Protein AF-A0A1V6H6U8-F1 (afdb_monomer_lite)

Foldseek 3Di:
DDEDEDDDDDVCVVVVVVVQVVCQPDVVLVVVLVVLLVVLVVLLVVLVVVLVVLVVVCPPPLPPPDPPPPDDPDDPVVVSVVVVVVSVVVNVVSVVSSVVSVVVCVVRVGSYDYDHPDPPVPVVVVVVVVVVVVVVVVVVVVVVVCVVCVVVVVVVVVVD

Structure (mmCIF, N/CA/C/O backbone):
data_AF-A0A1V6H6U8-F1
#
_entry.id   AF-A0A1V6H6U8-F1
#
loop_
_atom_site.group_PDB
_atom_site.id
_atom_site.type_symbol
_atom_site.label_atom_id
_atom_site.label_alt_id
_atom_site.label_comp_id
_atom_site.label_asym_id
_atom_site.label_entity_id
_atom_site.label_seq_id
_atom_site.pdbx_PDB_ins_code
_atom_site.Cartn_x
_atom_site.Cartn_y
_atom_site.Cartn_z
_atom_site.occupancy
_atom_site.B_iso_or_equiv
_atom_site.auth_seq_id
_atom_site.auth_comp_id
_atom_site.auth_asym_id
_atom_site.auth_atom_id
_atom_site.pdbx_PDB_model_num
ATOM 1 N N . MET A 1 1 ? 6.956 -14.584 -2.156 1.00 55.19 1 MET A N 1
ATOM 2 C CA . MET A 1 1 ? 7.055 -13.996 -3.510 1.00 55.19 1 MET A CA 1
ATOM 3 C C . MET A 1 1 ? 8.506 -13.899 -3.931 1.00 55.19 1 MET A C 1
ATOM 5 O O . MET A 1 1 ? 9.354 -13.699 -3.069 1.00 55.19 1 MET A O 1
ATOM 9 N N . VAL A 1 2 ? 8.788 -14.064 -5.224 1.00 52.09 2 VAL A N 1
ATOM 10 C CA . VAL A 1 2 ? 10.154 -14.036 -5.770 1.00 52.09 2 VAL A CA 1
ATOM 11 C C . VAL A 1 2 ? 10.360 -12.724 -6.522 1.00 52.09 2 VAL A C 1
ATOM 13 O O . VAL A 1 2 ? 9.691 -12.472 -7.520 1.00 52.09 2 VAL A O 1
ATOM 16 N N . GLY A 1 3 ? 11.276 -11.889 -6.028 1.00 51.06 3 GLY A N 1
ATOM 17 C CA . GLY A 1 3 ? 11.702 -10.663 -6.697 1.00 51.06 3 GLY A CA 1
ATOM 18 C C .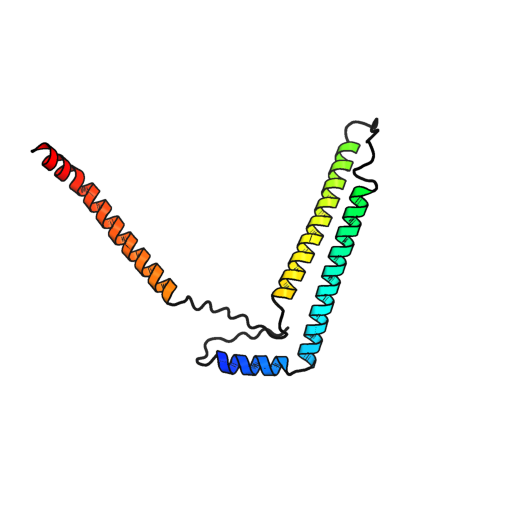 GLY A 1 3 ? 12.997 -10.907 -7.459 1.00 51.06 3 GLY A C 1
ATOM 19 O O . GLY A 1 3 ? 14.023 -11.209 -6.854 1.00 51.06 3 GLY A O 1
ATOM 20 N N . ILE A 1 4 ? 12.962 -10.773 -8.781 1.00 54.69 4 ILE A N 1
ATOM 21 C CA . ILE A 1 4 ? 14.167 -10.839 -9.614 1.00 54.69 4 ILE A CA 1
ATOM 22 C C . ILE A 1 4 ? 14.681 -9.409 -9.793 1.00 54.69 4 ILE A C 1
ATOM 24 O O . ILE A 1 4 ? 13.898 -8.497 -10.044 1.00 54.69 4 ILE A O 1
ATOM 28 N N . LYS A 1 5 ? 15.992 -9.205 -9.643 1.00 53.78 5 LYS A N 1
ATOM 29 C CA . LYS A 1 5 ? 16.673 -7.951 -9.988 1.00 53.78 5 LYS A CA 1
ATOM 30 C C . LYS A 1 5 ? 17.605 -8.227 -11.161 1.00 53.78 5 LYS A C 1
ATOM 32 O O . LYS A 1 5 ? 18.492 -9.065 -11.053 1.00 53.78 5 LYS A O 1
ATOM 37 N N . ALA A 1 6 ? 17.415 -7.526 -12.271 1.00 52.97 6 ALA A N 1
ATOM 38 C CA . ALA A 1 6 ? 18.255 -7.644 -13.459 1.00 52.97 6 ALA A CA 1
ATOM 39 C C . ALA A 1 6 ? 18.803 -6.270 -13.851 1.00 52.97 6 ALA A C 1
ATOM 41 O O . ALA A 1 6 ? 18.083 -5.271 -13.826 1.00 52.97 6 ALA A O 1
ATOM 42 N N . LYS A 1 7 ? 20.091 -6.229 -14.201 1.00 48.72 7 LYS A N 1
ATOM 43 C CA . LYS A 1 7 ? 20.816 -5.014 -14.575 1.00 48.72 7 LYS A CA 1
ATOM 44 C C . LYS A 1 7 ? 21.190 -5.109 -16.057 1.00 48.72 7 LYS A C 1
ATOM 46 O O . LYS A 1 7 ? 21.924 -6.010 -16.436 1.00 48.72 7 LYS A O 1
ATOM 51 N N . ASN A 1 8 ? 20.691 -4.163 -16.852 1.00 49.94 8 ASN A N 1
ATOM 52 C CA . ASN A 1 8 ? 21.169 -3.818 -18.197 1.00 49.94 8 ASN A CA 1
ATOM 53 C C . ASN A 1 8 ? 21.237 -4.977 -19.225 1.00 49.94 8 ASN A C 1
ATOM 55 O O . ASN A 1 8 ? 22.317 -5.443 -19.573 1.00 49.94 8 ASN A O 1
ATOM 59 N N . LEU A 1 9 ? 20.084 -5.407 -19.757 1.00 50.66 9 LEU A N 1
ATOM 60 C CA . LEU A 1 9 ? 20.011 -6.310 -20.916 1.00 50.66 9 LEU A CA 1
ATOM 61 C C . LEU A 1 9 ? 19.169 -5.687 -22.040 1.00 50.66 9 LEU A C 1
ATOM 63 O O . LEU A 1 9 ? 17.991 -5.381 -21.851 1.00 50.66 9 LEU A O 1
ATOM 67 N N . ALA A 1 10 ? 19.751 -5.537 -23.231 1.00 48.97 10 ALA A N 1
ATOM 68 C CA . ALA A 1 10 ? 18.976 -5.331 -24.453 1.00 48.97 10 ALA A CA 1
ATOM 69 C C . ALA A 1 10 ? 18.151 -6.607 -24.725 1.00 48.97 10 ALA A C 1
ATOM 71 O O . ALA A 1 10 ? 18.697 -7.705 -24.681 1.00 48.97 10 ALA A O 1
ATOM 72 N N . GLY A 1 11 ? 16.834 -6.480 -24.929 1.00 56.56 11 GLY A N 1
ATOM 73 C CA . GLY A 1 11 ? 15.912 -7.631 -24.994 1.00 56.56 11 GLY A CA 1
ATOM 74 C C . GLY A 1 11 ? 15.321 -8.070 -23.643 1.00 56.56 11 GLY A C 1
ATOM 75 O O . GLY A 1 11 ? 14.701 -9.128 -23.555 1.00 56.56 11 GLY A O 1
ATOM 76 N N . TYR A 1 12 ? 15.474 -7.245 -22.598 1.00 61.78 12 TYR A N 1
ATOM 77 C CA . TYR A 1 12 ? 14.970 -7.481 -21.239 1.00 61.78 12 TYR A CA 1
ATOM 78 C C . TYR A 1 12 ? 13.511 -7.972 -21.180 1.00 61.78 12 TYR A C 1
ATOM 80 O O . TYR A 1 12 ? 13.233 -8.913 -20.446 1.00 61.78 12 TYR A O 1
ATOM 88 N N . ASN A 1 13 ? 12.601 -7.403 -21.980 1.00 62.50 13 ASN A N 1
ATOM 89 C CA . ASN A 1 13 ? 11.171 -7.736 -21.930 1.00 62.50 13 ASN A CA 1
ATOM 90 C C . ASN A 1 13 ? 10.850 -9.187 -22.342 1.00 62.50 13 ASN A C 1
ATOM 92 O O . ASN A 1 13 ? 9.942 -9.789 -21.774 1.00 62.50 13 ASN A O 1
ATOM 96 N N . ASP A 1 14 ? 11.598 -9.774 -23.279 1.00 67.94 14 ASP A N 1
ATOM 97 C CA . ASP A 1 14 ? 11.329 -11.138 -23.760 1.00 67.94 14 ASP A CA 1
ATOM 98 C C . ASP A 1 14 ? 11.829 -12.202 -22.785 1.00 67.94 14 ASP A C 1
ATOM 100 O O . ASP A 1 14 ? 11.132 -13.176 -22.492 1.00 67.94 14 ASP A O 1
ATOM 104 N N . VAL A 1 15 ? 13.026 -12.001 -22.233 1.00 66.00 15 VAL A N 1
ATOM 105 C CA . VAL A 1 15 ? 13.562 -12.866 -21.173 1.00 66.00 15 VAL A CA 1
ATOM 106 C C . VAL A 1 15 ? 12.722 -12.714 -19.898 1.00 66.00 15 VAL A C 1
ATOM 108 O O . VAL A 1 15 ? 12.421 -13.707 -19.237 1.00 66.00 15 VAL A O 1
ATOM 111 N N . TYR A 1 16 ? 12.259 -11.495 -19.602 1.00 66.62 16 TYR A N 1
ATOM 112 C CA . TYR A 1 16 ? 11.330 -11.186 -18.512 1.00 66.62 16 TYR A CA 1
ATOM 113 C C . TYR A 1 16 ? 10.021 -11.971 -18.626 1.00 66.62 16 TYR A C 1
ATOM 115 O O . TYR A 1 16 ? 9.654 -12.672 -17.682 1.00 66.62 16 TYR A O 1
ATOM 123 N N . ASN A 1 17 ? 9.352 -11.906 -19.779 1.00 69.44 17 ASN A N 1
ATOM 124 C CA . ASN A 1 17 ? 8.078 -12.592 -19.979 1.00 69.44 17 ASN A CA 1
ATOM 125 C C . ASN A 1 17 ? 8.238 -14.106 -19.819 1.00 69.44 17 ASN A C 1
ATOM 127 O O . ASN A 1 17 ? 7.409 -14.742 -19.176 1.00 69.44 17 ASN A O 1
ATOM 131 N N . LYS A 1 18 ? 9.337 -14.678 -20.325 1.00 74.88 18 LYS A N 1
ATOM 132 C CA . LYS A 1 18 ? 9.607 -16.117 -20.216 1.00 74.88 18 LYS A CA 1
ATOM 133 C C . LYS A 1 18 ? 9.887 -16.564 -18.782 1.00 74.88 18 LYS A C 1
ATOM 135 O O . LYS A 1 18 ? 9.361 -17.590 -18.362 1.00 74.88 18 LYS A O 1
ATOM 140 N N . ILE A 1 19 ? 10.673 -15.807 -18.015 1.00 75.12 19 ILE A N 1
ATOM 141 C CA . ILE A 1 19 ? 10.958 -16.157 -16.614 1.00 75.12 19 ILE A CA 1
ATOM 142 C C . ILE A 1 19 ? 9.715 -15.958 -15.741 1.00 75.12 19 ILE A C 1
ATOM 144 O O . ILE A 1 19 ? 9.423 -16.800 -14.894 1.00 75.12 19 ILE A O 1
ATOM 148 N N . ALA A 1 20 ? 8.951 -14.886 -15.962 1.00 72.25 20 ALA A N 1
ATOM 149 C CA . ALA A 1 20 ? 7.692 -14.667 -15.260 1.00 72.25 20 ALA A CA 1
ATOM 150 C C . ALA A 1 20 ? 6.687 -15.788 -15.564 1.00 72.25 20 ALA A C 1
ATOM 152 O O . ALA A 1 20 ? 6.124 -16.360 -14.636 1.00 72.25 20 ALA A O 1
ATOM 153 N N . GLN A 1 21 ? 6.525 -16.167 -16.837 1.00 77.12 21 GLN A N 1
ATOM 154 C CA . GLN A 1 21 ? 5.686 -17.301 -17.239 1.00 77.12 21 GLN A CA 1
ATOM 155 C C . GLN A 1 21 ? 6.167 -18.616 -16.627 1.00 77.12 21 GLN A C 1
ATOM 157 O O . GLN A 1 21 ? 5.344 -19.390 -16.155 1.00 77.12 21 GLN A O 1
ATOM 162 N N . TYR A 1 22 ? 7.480 -18.854 -16.574 1.00 80.06 22 TYR A N 1
ATOM 163 C CA . TYR A 1 22 ? 8.034 -20.041 -15.927 1.00 80.06 22 TYR A CA 1
ATOM 164 C C . TYR A 1 22 ? 7.707 -20.084 -14.429 1.00 80.06 22 TYR A C 1
ATOM 166 O O . TYR A 1 22 ? 7.263 -21.114 -13.931 1.00 80.06 22 TYR A O 1
ATOM 174 N N . LEU A 1 23 ? 7.876 -18.972 -13.707 1.00 76.50 23 LEU A N 1
ATOM 175 C CA . LEU A 1 23 ? 7.561 -18.903 -12.276 1.00 76.50 23 LEU A CA 1
ATOM 176 C C . LEU A 1 23 ? 6.057 -19.024 -12.003 1.00 76.50 23 LEU A C 1
ATOM 178 O O . LEU A 1 23 ? 5.672 -19.667 -11.033 1.00 76.50 23 LEU A O 1
ATOM 182 N N . VAL A 1 24 ? 5.215 -18.449 -12.865 1.00 77.12 24 VAL A N 1
ATOM 183 C CA . VAL A 1 24 ? 3.751 -18.599 -12.807 1.00 77.12 24 VAL A CA 1
ATOM 184 C C . VAL A 1 24 ? 3.325 -20.028 -13.153 1.00 77.12 24 VAL A C 1
ATOM 186 O O . VAL A 1 24 ? 2.336 -20.517 -12.622 1.00 77.12 24 VAL A O 1
ATOM 189 N N . ALA A 1 25 ? 4.051 -20.729 -14.025 1.00 80.62 25 ALA A N 1
ATOM 190 C CA . ALA A 1 25 ? 3.742 -22.111 -14.382 1.00 80.62 25 ALA A CA 1
ATOM 191 C C . ALA A 1 25 ? 4.068 -23.109 -13.256 1.00 80.62 25 ALA A C 1
ATOM 193 O O . ALA A 1 25 ? 3.572 -24.234 -13.280 1.00 80.62 25 ALA A O 1
ATOM 194 N N . GLN A 1 26 ? 4.880 -22.720 -12.265 1.00 84.62 26 GLN A N 1
ATOM 195 C CA . GLN A 1 26 ? 5.225 -23.592 -11.145 1.00 84.62 26 GLN A CA 1
ATOM 196 C C . GLN A 1 26 ? 4.085 -23.649 -10.110 1.00 84.62 26 GLN A C 1
ATOM 198 O O . GLN A 1 26 ? 3.752 -22.629 -9.497 1.00 84.62 26 GLN A O 1
ATOM 203 N N . PRO A 1 27 ? 3.516 -24.839 -9.833 1.00 84.06 27 PRO A N 1
ATOM 204 C CA . PRO A 1 27 ? 2.354 -24.974 -8.952 1.00 84.06 27 PRO A CA 1
ATOM 205 C C . PRO A 1 27 ? 2.664 -24.593 -7.500 1.00 84.06 27 PRO A C 1
ATOM 207 O O . PRO A 1 27 ? 1.807 -24.058 -6.803 1.00 84.06 27 PRO A O 1
ATOM 210 N N . THR A 1 28 ? 3.902 -24.800 -7.046 1.00 83.88 28 THR A N 1
ATOM 211 C CA . THR A 1 28 ? 4.352 -24.437 -5.695 1.00 83.88 28 THR A CA 1
ATOM 212 C C . THR A 1 28 ? 4.334 -22.929 -5.462 1.00 83.88 28 THR A C 1
ATOM 214 O O . THR A 1 28 ? 3.913 -22.471 -4.403 1.00 83.88 28 THR A O 1
ATOM 217 N N . ILE A 1 29 ? 4.749 -22.142 -6.456 1.00 81.31 29 ILE A N 1
ATOM 218 C CA . ILE A 1 29 ? 4.789 -20.679 -6.360 1.00 81.31 29 ILE A CA 1
ATOM 219 C C . ILE A 1 29 ? 3.366 -20.116 -6.350 1.00 81.31 29 ILE A C 1
ATOM 221 O O . ILE A 1 29 ? 3.070 -19.228 -5.549 1.00 81.31 29 ILE A O 1
ATOM 225 N N . ASN A 1 30 ? 2.475 -20.671 -7.173 1.00 82.25 30 ASN A N 1
ATOM 226 C CA . ASN A 1 30 ? 1.062 -20.297 -7.164 1.00 82.25 30 ASN A CA 1
ATOM 227 C C . ASN A 1 30 ? 0.380 -20.661 -5.845 1.00 82.25 30 ASN A C 1
ATOM 229 O O . ASN A 1 30 ? -0.340 -19.829 -5.306 1.00 82.25 30 ASN A O 1
ATOM 233 N N . ALA A 1 31 ? 0.652 -21.843 -5.286 1.00 83.94 31 ALA A N 1
ATOM 234 C CA . ALA A 1 31 ? 0.098 -22.251 -3.996 1.00 83.94 31 ALA A CA 1
ATOM 235 C C . ALA A 1 31 ? 0.559 -21.326 -2.856 1.00 83.94 31 ALA A C 1
ATOM 237 O O . ALA A 1 31 ? -0.257 -20.863 -2.064 1.00 83.94 31 ALA A O 1
ATOM 238 N N . ILE A 1 32 ? 1.853 -20.984 -2.808 1.00 84.88 32 ILE A N 1
ATOM 239 C CA . ILE A 1 32 ? 2.392 -20.027 -1.825 1.00 84.88 32 ILE A CA 1
ATOM 240 C C . ILE A 1 32 ? 1.751 -18.646 -2.002 1.00 84.88 32 ILE A C 1
ATOM 242 O O . ILE A 1 32 ? 1.469 -17.957 -1.022 1.00 84.88 32 ILE A O 1
ATOM 246 N N . HIS A 1 33 ? 1.536 -18.221 -3.246 1.00 85.69 33 HIS A N 1
ATOM 247 C CA . HIS A 1 33 ? 0.907 -16.941 -3.531 1.00 85.69 33 HIS A CA 1
ATOM 248 C C . HIS A 1 33 ? -0.569 -16.913 -3.122 1.00 85.69 33 HIS A C 1
ATOM 250 O O . HIS A 1 33 ? -0.979 -15.960 -2.467 1.00 85.69 33 HIS A O 1
ATOM 256 N N . GLN A 1 34 ? -1.336 -17.952 -3.448 1.00 86.00 34 GLN A N 1
ATOM 257 C CA . GLN A 1 34 ? -2.735 -18.082 -3.042 1.00 86.00 34 GLN A CA 1
ATOM 258 C C . GLN A 1 34 ? -2.870 -18.100 -1.520 1.00 86.00 34 GLN A C 1
ATOM 260 O O . GLN A 1 34 ? -3.649 -17.322 -0.983 1.00 86.00 34 GLN A O 1
ATOM 265 N N . ALA A 1 35 ? -2.036 -18.878 -0.822 1.00 87.69 35 ALA A N 1
ATOM 266 C CA . ALA A 1 35 ? -2.018 -18.896 0.639 1.00 87.69 35 ALA A CA 1
ATOM 267 C C . ALA A 1 35 ? -1.701 -17.512 1.235 1.00 87.69 35 ALA A C 1
ATOM 269 O O . ALA A 1 35 ? -2.272 -17.120 2.248 1.00 87.69 35 ALA A O 1
ATOM 270 N N . PHE A 1 36 ? -0.807 -16.745 0.603 1.00 87.44 36 PHE A N 1
ATOM 271 C CA . PHE A 1 36 ? -0.523 -15.371 1.016 1.00 87.44 36 PHE A CA 1
ATOM 272 C C . PHE A 1 36 ? -1.718 -14.432 0.797 1.00 87.44 36 PHE A C 1
ATOM 274 O O . PHE A 1 36 ? -2.005 -13.614 1.673 1.00 87.44 36 PHE A O 1
ATOM 281 N N . VAL A 1 37 ? -2.401 -14.531 -0.349 1.00 88.94 37 VAL A N 1
ATOM 282 C CA . VAL A 1 37 ? -3.600 -13.729 -0.646 1.00 88.94 37 VAL A CA 1
ATOM 283 C C . VAL A 1 37 ? -4.694 -14.042 0.368 1.00 88.94 37 VAL A C 1
ATOM 285 O O . VAL A 1 37 ? -5.147 -13.132 1.052 1.00 88.94 37 VAL A O 1
ATOM 288 N N . GLU A 1 38 ? -5.007 -15.321 0.563 1.00 90.19 38 GLU A N 1
ATOM 289 C CA . GLU A 1 38 ? -6.011 -15.784 1.523 1.00 90.19 38 GLU A CA 1
ATOM 290 C C . GLU A 1 38 ? -5.670 -15.342 2.956 1.00 90.19 38 GLU A C 1
ATOM 292 O O . GLU A 1 38 ? -6.505 -14.792 3.670 1.00 90.19 38 GLU A O 1
ATOM 297 N N . GLN A 1 39 ? -4.410 -15.488 3.383 1.00 90.00 39 GLN A N 1
ATOM 298 C CA . GLN A 1 39 ? -3.981 -15.018 4.701 1.00 90.00 39 GLN A CA 1
ATOM 299 C C . GLN A 1 39 ? -4.118 -13.494 4.848 1.00 90.00 39 GLN A C 1
ATOM 301 O O . GLN A 1 39 ? -4.417 -13.003 5.939 1.00 90.00 39 GLN A O 1
ATOM 306 N N . THR A 1 40 ? -3.871 -12.739 3.780 1.00 88.88 40 THR A N 1
ATOM 307 C CA . THR A 1 40 ? -3.980 -11.276 3.788 1.00 88.88 40 THR A CA 1
ATOM 308 C C . THR A 1 40 ? -5.443 -10.840 3.835 1.00 88.88 40 THR A C 1
ATOM 310 O O . THR A 1 40 ? -5.772 -9.959 4.627 1.00 88.88 40 THR A O 1
ATOM 313 N N . GLU A 1 41 ? -6.322 -11.486 3.069 1.00 91.31 41 GLU A N 1
ATOM 314 C CA . GLU A 1 41 ? -7.773 -11.252 3.090 1.00 91.31 41 GLU A CA 1
ATOM 315 C C . GLU A 1 41 ? -8.371 -11.564 4.464 1.00 91.31 41 GLU A C 1
ATOM 317 O O . GLU A 1 41 ? -9.030 -10.705 5.049 1.00 91.31 41 GLU A O 1
ATOM 322 N N . ASN A 1 42 ? -8.024 -12.712 5.051 1.00 92.50 42 ASN A N 1
ATOM 323 C CA . ASN A 1 42 ? -8.453 -13.081 6.404 1.00 92.50 42 ASN A CA 1
ATOM 324 C C . ASN A 1 42 ? -8.010 -12.051 7.459 1.00 92.50 42 ASN A C 1
ATOM 326 O O . ASN A 1 42 ? -8.730 -11.767 8.417 1.00 92.50 42 ASN A O 1
ATOM 330 N N . ARG A 1 43 ? -6.820 -11.456 7.300 1.00 89.94 43 ARG A N 1
ATOM 331 C CA . ARG A 1 43 ? -6.338 -10.390 8.197 1.00 89.94 43 ARG A CA 1
ATOM 332 C C . ARG A 1 43 ? -7.087 -9.073 7.996 1.00 89.94 43 ARG A C 1
ATOM 334 O O . ARG A 1 43 ? -7.313 -8.368 8.974 1.00 89.94 43 ARG A O 1
ATOM 341 N N . ILE A 1 44 ? -7.463 -8.738 6.762 1.00 91.44 44 ILE A N 1
ATOM 342 C CA . ILE A 1 44 ? -8.300 -7.565 6.473 1.00 91.44 44 ILE A CA 1
ATOM 343 C C . ILE A 1 44 ? -9.678 -7.750 7.110 1.00 91.44 44 ILE A C 1
ATOM 345 O O . ILE A 1 44 ? -10.148 -6.846 7.799 1.00 91.44 44 ILE A O 1
ATOM 349 N N . GLU A 1 45 ? -10.282 -8.927 6.951 1.00 93.25 45 GLU A N 1
ATOM 350 C CA . GLU A 1 45 ? -11.569 -9.252 7.567 1.00 93.25 45 GLU A CA 1
ATOM 351 C C . GLU A 1 45 ? -11.495 -9.190 9.099 1.00 93.25 45 GLU A C 1
ATOM 353 O O . GLU A 1 45 ? -12.375 -8.616 9.742 1.00 93.25 45 GLU A O 1
ATOM 358 N N . PHE A 1 46 ? -10.414 -9.704 9.694 1.00 93.19 46 PHE A N 1
ATOM 359 C CA . PHE A 1 46 ? -10.163 -9.563 11.127 1.00 93.19 46 PHE A CA 1
ATOM 360 C C . PHE A 1 46 ? -10.136 -8.089 11.559 1.00 93.19 46 PHE A C 1
ATOM 362 O O . PHE A 1 46 ? -10.814 -7.727 12.519 1.00 93.19 46 PHE A O 1
ATOM 369 N N . CYS A 1 47 ? -9.405 -7.228 10.841 1.00 90.12 47 CYS A N 1
ATOM 370 C CA . CYS A 1 47 ? -9.386 -5.793 11.128 1.00 90.12 47 CYS A CA 1
ATOM 371 C C . CYS A 1 47 ? -10.782 -5.166 11.006 1.00 90.12 47 CYS A C 1
ATOM 373 O O . CYS A 1 47 ? -11.165 -4.385 11.871 1.00 90.12 47 CYS A O 1
ATOM 375 N N . ASP A 1 48 ? -11.554 -5.517 9.977 1.00 92.25 48 ASP A N 1
ATOM 376 C CA . ASP A 1 48 ? -12.906 -4.985 9.775 1.00 92.25 48 ASP A CA 1
ATOM 377 C C . ASP A 1 48 ? -13.870 -5.416 10.890 1.00 92.25 48 ASP A C 1
ATOM 379 O O . ASP A 1 48 ? -14.669 -4.608 11.374 1.00 92.25 48 ASP A O 1
ATOM 383 N N . ASN A 1 49 ? -13.781 -6.669 11.337 1.00 92.81 49 ASN A N 1
ATOM 384 C CA . ASN A 1 49 ? -14.575 -7.175 12.454 1.00 92.81 49 ASN A CA 1
ATOM 385 C C . ASN A 1 49 ? -14.175 -6.517 13.779 1.00 92.81 49 ASN A C 1
ATOM 387 O O . ASN A 1 49 ? -15.046 -6.145 14.566 1.00 92.81 49 ASN A O 1
ATOM 391 N N . GLU A 1 50 ? -12.880 -6.309 14.006 1.00 89.19 50 GLU A N 1
ATOM 392 C CA . GLU A 1 50 ? -12.382 -5.681 15.228 1.00 89.19 50 GLU A CA 1
ATOM 393 C C . GLU A 1 50 ? -12.721 -4.186 15.292 1.00 89.19 50 GLU A C 1
ATOM 395 O O . GLU A 1 50 ? -13.150 -3.696 16.336 1.00 89.19 50 GLU A O 1
ATOM 400 N N . ILE A 1 51 ? -12.641 -3.469 14.166 1.00 90.31 51 ILE A N 1
ATOM 401 C CA . ILE A 1 51 ? -13.095 -2.073 14.069 1.00 90.31 51 ILE A CA 1
ATOM 402 C C . ILE A 1 51 ? -14.588 -1.981 14.398 1.00 90.31 51 ILE A C 1
ATOM 404 O O . ILE A 1 51 ? -14.976 -1.154 15.222 1.00 90.31 51 ILE A O 1
ATOM 408 N N . LYS A 1 52 ? -15.428 -2.854 13.823 1.00 89.38 52 LYS A N 1
ATOM 409 C CA . LYS A 1 52 ? -16.868 -2.900 14.141 1.00 89.38 52 LYS A CA 1
ATOM 410 C C . LYS A 1 52 ? -17.119 -3.215 15.615 1.00 89.38 52 LYS A C 1
ATOM 412 O O . LYS A 1 52 ? -18.005 -2.620 16.227 1.00 89.38 52 LYS A O 1
ATOM 417 N N . ARG A 1 53 ? -16.342 -4.134 16.200 1.00 87.94 53 ARG A N 1
ATOM 418 C CA . ARG A 1 53 ? -16.422 -4.477 17.626 1.00 87.94 53 ARG A CA 1
ATOM 419 C C . ARG A 1 53 ? -16.115 -3.256 18.491 1.00 87.94 53 ARG A C 1
ATOM 421 O O . ARG A 1 53 ? -16.915 -2.932 19.367 1.00 87.94 53 ARG A O 1
ATOM 428 N N . LEU A 1 54 ? -15.014 -2.555 18.230 1.00 84.44 54 LEU A N 1
ATOM 429 C CA . LEU A 1 54 ? -14.627 -1.355 18.978 1.00 84.44 54 LEU A CA 1
ATOM 430 C C . LEU A 1 54 ? -15.625 -0.206 18.798 1.00 84.44 54 LEU A C 1
ATOM 432 O O . LEU A 1 54 ? -15.965 0.458 19.775 1.00 84.44 54 LEU A O 1
ATOM 436 N N . ASP A 1 55 ? -16.160 -0.024 17.593 1.00 82.50 55 ASP A N 1
ATOM 437 C CA . ASP A 1 55 ? -17.194 0.977 17.314 1.00 82.50 55 ASP A CA 1
ATOM 438 C C . ASP A 1 55 ? -18.513 0.657 18.049 1.00 82.50 55 ASP A C 1
ATOM 440 O O . ASP A 1 55 ? -19.158 1.526 18.638 1.00 82.50 55 ASP A O 1
ATOM 444 N N . SER A 1 56 ? -18.885 -0.624 18.139 1.00 80.56 56 SER A N 1
ATOM 445 C CA . SER A 1 56 ? -20.033 -1.051 18.952 1.00 80.56 56 SER A CA 1
ATOM 446 C C . SER A 1 56 ? -19.812 -0.818 20.456 1.00 80.56 56 SER A C 1
ATOM 448 O O . SER A 1 56 ? -20.722 -0.368 21.155 1.00 80.56 56 SER A O 1
ATOM 450 N N . LEU A 1 57 ? -18.590 -1.047 20.953 1.00 73.88 57 LEU A N 1
ATOM 451 C CA . LEU A 1 57 ? -18.209 -0.831 22.354 1.00 73.88 57 LEU A CA 1
ATOM 452 C C . LEU A 1 57 ? -18.182 0.657 22.720 1.00 73.88 57 LEU A C 1
ATOM 454 O O . LEU A 1 57 ? -18.600 1.026 23.821 1.00 73.88 57 LEU A O 1
ATOM 458 N N . ALA A 1 58 ? -17.747 1.512 21.791 1.00 68.25 58 ALA A N 1
ATOM 459 C CA . ALA A 1 58 ? -17.820 2.961 21.932 1.00 68.25 58 ALA A CA 1
ATOM 460 C C . ALA A 1 58 ? -19.269 3.420 22.185 1.00 68.25 58 ALA A C 1
ATOM 462 O O . ALA A 1 58 ? -19.526 4.227 23.083 1.00 68.25 58 ALA A O 1
ATOM 463 N N . ASN A 1 59 ? -20.222 2.849 21.446 1.00 67.38 59 ASN A N 1
ATOM 464 C CA . ASN A 1 59 ? -21.632 3.231 21.508 1.00 67.38 59 ASN A C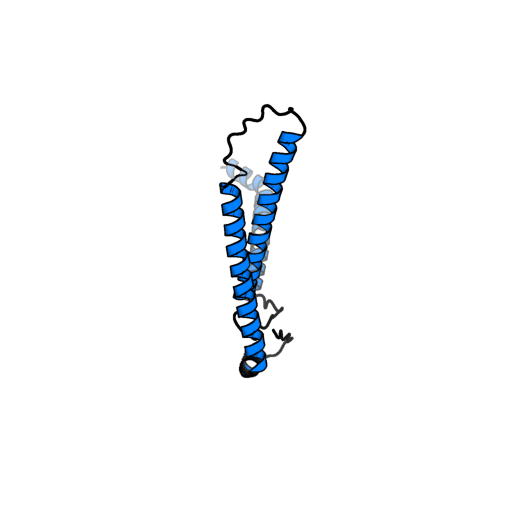A 1
ATOM 465 C C . ASN A 1 59 ? -22.375 2.730 22.760 1.00 67.38 59 ASN A C 1
ATOM 467 O O . ASN A 1 59 ? -23.334 3.376 23.189 1.00 67.38 59 ASN A O 1
ATOM 471 N N . HIS A 1 60 ? -21.966 1.606 23.358 1.00 62.16 60 HIS A N 1
ATOM 472 C CA . HIS A 1 60 ? -22.803 0.917 24.349 1.00 62.16 60 HIS A CA 1
ATOM 473 C C . HIS A 1 60 ? -22.640 1.411 25.799 1.00 62.16 60 HIS A C 1
ATOM 475 O O . HIS A 1 60 ? -23.570 1.262 26.594 1.00 62.16 60 HIS A O 1
ATOM 481 N N . THR A 1 61 ? -21.492 1.989 26.183 1.00 52.34 61 THR A N 1
ATOM 482 C CA . THR A 1 61 ? -21.265 2.259 27.622 1.00 52.34 61 THR A CA 1
ATOM 483 C C . THR A 1 61 ? -20.294 3.390 27.956 1.00 52.34 61 THR A C 1
ATOM 485 O O . THR A 1 61 ? -20.421 3.974 29.026 1.00 52.34 61 THR A O 1
ATOM 488 N N . TYR A 1 62 ? -19.335 3.726 27.086 1.00 54.19 62 TYR A N 1
ATOM 489 C CA . TYR A 1 62 ? -18.279 4.698 27.426 1.00 54.19 62 TYR A CA 1
ATOM 490 C C . TYR A 1 62 ? -18.598 6.154 27.039 1.00 54.19 62 TYR A C 1
ATOM 492 O O . TYR A 1 62 ? -18.057 7.063 27.666 1.00 54.19 62 TYR A O 1
ATOM 500 N N . PHE A 1 63 ? -19.461 6.396 26.039 1.00 55.56 63 PHE A N 1
ATOM 501 C CA . PHE A 1 63 ? -19.773 7.756 25.552 1.00 55.56 63 PHE A CA 1
ATOM 502 C C . PHE A 1 63 ? -21.209 8.233 25.785 1.00 55.56 63 PHE A C 1
ATOM 504 O O . PHE A 1 63 ? -21.434 9.439 25.801 1.00 55.56 63 PHE A O 1
ATOM 511 N N . ASN A 1 64 ? -22.162 7.317 25.980 1.00 56.44 64 ASN A N 1
ATOM 512 C CA . ASN A 1 64 ? -23.592 7.642 26.043 1.00 56.44 64 ASN A CA 1
ATOM 513 C C . ASN A 1 64 ? -24.185 7.645 27.461 1.00 56.44 64 ASN A C 1
ATOM 515 O O . ASN A 1 64 ? -25.346 8.014 27.627 1.00 56.44 64 ASN A O 1
ATOM 519 N N . SER A 1 65 ? -23.434 7.253 28.496 1.00 54.88 65 SER A N 1
ATOM 520 C CA . SER A 1 65 ? -23.912 7.401 29.874 1.00 54.88 65 SER A CA 1
ATOM 521 C C . SER A 1 65 ? -23.900 8.888 30.253 1.00 54.88 65 SER A C 1
ATOM 523 O O . SER A 1 65 ? -22.814 9.478 30.226 1.00 54.88 65 SER A O 1
ATOM 525 N N . PRO A 1 66 ? -25.042 9.505 30.625 1.00 49.66 66 PRO A N 1
ATOM 526 C CA . PRO A 1 66 ? -25.021 10.834 31.213 1.00 49.66 66 PRO A CA 1
ATOM 527 C C . PRO A 1 66 ? -24.138 10.755 32.454 1.00 49.66 66 PRO A C 1
ATOM 529 O O . PRO A 1 66 ? -24.367 9.960 33.365 1.00 49.66 66 PRO A O 1
ATOM 532 N N . THR A 1 67 ? -23.057 11.520 32.434 1.00 52.50 67 THR A N 1
ATOM 533 C CA . THR A 1 67 ? -22.132 11.636 33.546 1.00 52.50 67 THR A CA 1
ATOM 534 C C . THR A 1 67 ? -22.844 12.336 34.701 1.00 52.50 67 THR A C 1
ATOM 536 O O . THR A 1 67 ? -22.683 13.541 34.873 1.00 52.50 67 THR A O 1
ATOM 539 N N . ASP A 1 68 ? -23.576 11.593 35.531 1.00 44.19 68 ASP A N 1
ATOM 540 C CA . ASP A 1 68 ? -23.808 11.972 36.929 1.00 44.19 68 ASP A CA 1
ATOM 541 C C . ASP A 1 68 ? -22.470 11.835 37.677 1.00 44.19 68 ASP A C 1
ATOM 543 O O . ASP A 1 68 ? -22.241 10.959 38.509 1.00 44.19 68 ASP A O 1
ATOM 547 N N . PHE A 1 69 ? -21.513 12.689 37.315 1.00 49.56 69 PHE A N 1
ATOM 548 C CA . PHE A 1 69 ? -20.219 12.801 37.972 1.00 49.56 69 PHE A CA 1
ATOM 549 C C . PHE A 1 69 ? -20.287 13.926 39.004 1.00 49.56 69 PHE A C 1
ATOM 551 O O . PHE A 1 69 ? -19.634 14.959 38.882 1.00 49.56 69 PHE A O 1
ATOM 558 N N . SER A 1 70 ? -21.000 13.690 40.104 1.00 43.19 70 SER A N 1
ATOM 559 C CA . SER A 1 70 ? -20.679 14.351 41.374 1.00 43.19 70 SER A CA 1
ATOM 560 C C . SER A 1 70 ? -19.467 13.660 42.034 1.00 43.19 70 SER A C 1
ATOM 562 O O . SER A 1 70 ? -19.531 13.227 43.185 1.00 43.19 70 SER A O 1
ATOM 564 N N . LEU A 1 71 ? -18.358 13.471 41.305 1.00 51.53 71 LEU A N 1
ATOM 565 C CA . LEU A 1 71 ? -17.200 12.689 41.766 1.00 51.53 71 LEU A CA 1
ATOM 566 C C . LEU A 1 71 ? -15.866 13.407 41.495 1.00 51.53 71 LEU A C 1
ATOM 568 O O . LEU A 1 71 ? -15.223 13.224 40.465 1.00 51.53 71 LEU A O 1
ATOM 572 N N . LYS A 1 72 ? -15.449 14.188 42.502 1.00 47.28 72 LYS A N 1
ATOM 573 C CA . LYS A 1 72 ? -14.074 14.632 42.822 1.00 47.28 72 LYS A CA 1
ATOM 574 C C . LYS A 1 72 ? -13.226 15.139 41.635 1.00 47.28 72 LYS A C 1
ATOM 576 O O . LYS A 1 72 ? -12.429 14.431 41.027 1.00 47.28 72 LYS A O 1
ATOM 581 N N . MET A 1 73 ? -13.373 16.448 41.451 1.00 49.94 73 MET A N 1
ATOM 582 C CA . MET A 1 73 ? -12.880 17.433 40.477 1.00 49.94 73 MET A CA 1
ATOM 583 C C . MET A 1 73 ? -11.472 17.348 39.838 1.00 49.94 73 MET A C 1
ATOM 585 O O . MET A 1 73 ? -11.200 18.228 39.039 1.00 49.94 73 MET A O 1
ATOM 589 N N . ASN A 1 74 ? -10.566 16.396 40.105 1.00 53.94 74 ASN A N 1
ATOM 590 C CA . ASN A 1 74 ? -9.209 16.489 39.505 1.00 53.94 74 ASN A CA 1
ATOM 591 C C . ASN A 1 74 ? -8.660 15.229 38.822 1.00 53.94 74 ASN A C 1
ATOM 593 O O . ASN A 1 74 ? -8.073 15.355 37.757 1.00 53.94 74 ASN A O 1
ATOM 597 N N . ASN A 1 75 ? -8.864 14.016 39.347 1.00 54.53 75 ASN A N 1
ATOM 598 C CA . ASN A 1 75 ? -8.186 12.828 38.786 1.00 54.53 75 ASN A CA 1
ATOM 599 C C . ASN A 1 75 ? -9.097 11.940 37.916 1.00 54.53 75 ASN A C 1
ATOM 601 O O . ASN A 1 75 ? -8.622 11.212 37.043 1.00 54.53 75 ASN A O 1
ATOM 605 N N . THR A 1 76 ? -10.413 11.993 38.123 1.00 55.84 76 THR A N 1
ATOM 606 C CA . THR A 1 76 ? -11.382 11.103 37.458 1.00 55.84 76 THR A CA 1
ATOM 607 C C . THR A 1 76 ? -11.757 11.572 36.049 1.00 55.84 76 THR A C 1
ATOM 609 O O . THR A 1 76 ? -11.985 10.754 35.165 1.00 55.84 76 THR A O 1
ATOM 612 N N . VAL A 1 77 ? -11.767 12.888 35.817 1.00 55.75 77 VAL A N 1
ATOM 613 C CA . VAL A 1 77 ? -12.069 13.478 34.500 1.00 55.75 77 VAL A CA 1
ATOM 614 C C . VAL A 1 77 ? -10.906 13.248 33.528 1.00 55.75 77 VAL A C 1
ATOM 616 O O . VAL A 1 77 ? -11.118 12.735 32.432 1.00 55.75 77 VAL A O 1
ATOM 619 N N . LEU A 1 78 ? -9.665 13.482 33.980 1.00 60.06 78 LEU A N 1
ATOM 620 C CA . LEU A 1 78 ? -8.447 13.196 33.208 1.00 60.06 78 LEU A CA 1
ATOM 621 C C . LEU A 1 78 ? -8.361 11.722 32.781 1.00 60.06 78 LEU A C 1
ATOM 623 O O . LEU A 1 78 ? -7.984 11.415 31.656 1.00 60.06 78 LEU A O 1
ATOM 627 N N . THR A 1 79 ? -8.748 10.787 33.652 1.00 64.75 79 THR A N 1
ATOM 628 C CA . THR A 1 79 ? -8.691 9.351 33.331 1.00 64.75 79 THR A CA 1
ATOM 629 C C . THR A 1 79 ? -9.769 8.903 32.342 1.00 64.75 79 THR A C 1
ATOM 631 O O . THR A 1 79 ? -9.533 7.953 31.595 1.00 64.75 79 THR A O 1
ATOM 634 N N . GLY A 1 80 ? -10.925 9.572 32.286 1.00 65.88 80 GLY A N 1
ATOM 635 C CA . GLY A 1 80 ? -11.952 9.321 31.269 1.00 65.88 80 GLY A CA 1
ATOM 636 C C . GLY A 1 80 ? -11.520 9.780 29.873 1.00 65.88 80 GLY A C 1
ATOM 637 O O . GLY A 1 80 ? -11.642 9.024 28.906 1.00 65.88 80 GLY A O 1
ATOM 638 N N . GLU A 1 81 ? -10.947 10.981 29.774 1.00 69.06 81 GLU A N 1
ATOM 639 C CA . GLU A 1 81 ? -10.443 11.533 28.509 1.00 69.06 81 GLU A CA 1
ATOM 640 C C . GLU A 1 81 ? -9.256 10.735 27.956 1.00 69.06 81 GLU A C 1
ATOM 642 O O . GLU A 1 81 ? -9.232 10.421 26.765 1.00 69.06 81 GLU A O 1
ATOM 647 N N . VAL A 1 82 ? -8.321 10.315 28.815 1.00 74.06 82 VAL A N 1
ATOM 648 C CA . VAL A 1 82 ? -7.185 9.466 28.412 1.00 74.06 82 VAL A CA 1
ATOM 649 C C . VAL A 1 82 ? -7.663 8.120 27.857 1.00 74.06 82 VAL A C 1
ATOM 651 O O . VAL A 1 82 ? -7.166 7.663 26.832 1.00 74.06 82 VAL A O 1
ATOM 654 N N . LYS A 1 83 ? -8.674 7.490 28.467 1.00 73.00 83 LYS A N 1
ATOM 655 C CA . LYS A 1 83 ? -9.238 6.225 27.960 1.00 73.00 83 LYS A CA 1
ATOM 656 C C . LYS A 1 83 ? -9.931 6.386 26.608 1.00 73.00 83 LYS A C 1
ATOM 658 O O . LYS A 1 83 ? -9.804 5.514 25.754 1.00 73.00 83 LYS A O 1
ATOM 663 N N . LYS A 1 84 ? -10.634 7.504 26.399 1.00 75.19 84 LYS A N 1
ATOM 664 C CA . LYS A 1 84 ? -11.226 7.858 25.100 1.00 75.19 84 LYS A CA 1
ATOM 665 C C . LYS A 1 84 ? -10.147 8.002 24.027 1.00 75.19 84 LYS A C 1
ATOM 667 O O . LYS A 1 84 ? -10.310 7.478 22.930 1.00 75.19 84 LYS A O 1
ATOM 672 N N . GLN A 1 85 ? -9.053 8.690 24.349 1.00 78.50 85 GLN A N 1
ATOM 673 C CA . GLN A 1 85 ? -7.920 8.856 23.438 1.00 78.50 85 GLN A CA 1
ATOM 674 C C . GLN A 1 85 ? -7.266 7.514 23.090 1.00 78.50 85 GLN A C 1
ATOM 676 O O . GLN A 1 85 ? -7.064 7.250 21.909 1.00 78.50 85 GLN A O 1
ATOM 681 N N . LEU A 1 86 ? -7.033 6.646 24.082 1.00 81.31 86 LEU A N 1
ATOM 682 C CA . LEU A 1 86 ? -6.485 5.300 23.867 1.00 81.31 86 LEU A CA 1
ATOM 683 C C . LEU A 1 86 ? -7.363 4.464 22.924 1.00 81.31 86 LEU A C 1
ATOM 685 O O . LEU A 1 86 ? -6.847 3.856 21.992 1.00 81.31 86 LEU A O 1
ATOM 689 N N . LEU A 1 87 ? -8.688 4.498 23.098 1.00 82.19 87 LEU A N 1
ATOM 690 C CA . LEU A 1 87 ? -9.618 3.787 22.215 1.00 82.19 87 LEU A CA 1
ATOM 691 C C . LEU A 1 87 ? -9.526 4.282 20.759 1.00 82.19 87 LEU A C 1
ATOM 693 O O . LEU A 1 87 ? -9.484 3.480 19.827 1.00 82.19 87 LEU A O 1
ATOM 697 N N . TYR A 1 88 ? -9.478 5.599 20.539 1.00 83.12 88 TYR A N 1
ATOM 698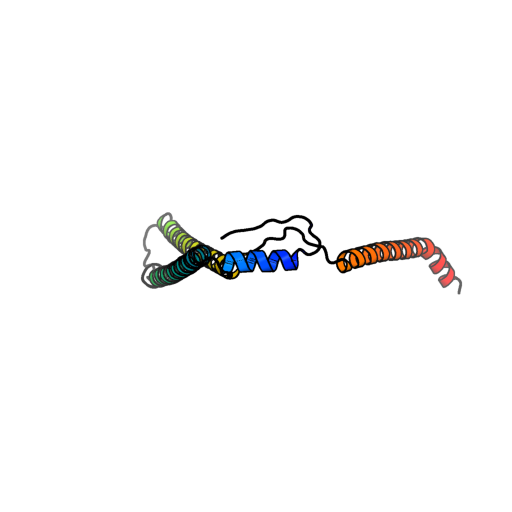 C CA . TYR A 1 88 ? -9.317 6.138 19.183 1.00 83.12 88 TYR A CA 1
ATOM 699 C C . TYR A 1 88 ? -7.952 5.816 18.580 1.00 83.12 88 TYR A C 1
ATOM 701 O O . TYR A 1 88 ? -7.857 5.607 17.370 1.00 83.12 88 TYR A O 1
ATOM 709 N N . GLU A 1 89 ? -6.904 5.774 19.399 1.00 86.62 89 GLU A N 1
ATOM 710 C CA . GLU A 1 89 ? -5.573 5.383 18.954 1.00 86.62 89 GLU A CA 1
ATOM 711 C C . GLU A 1 89 ? -5.558 3.924 18.480 1.00 86.62 89 GLU A C 1
ATOM 713 O O . GLU A 1 89 ? -5.083 3.652 17.377 1.00 86.62 89 GLU A O 1
ATOM 718 N N . GLU A 1 90 ? -6.161 3.007 19.240 1.00 84.94 90 GLU A N 1
ATOM 719 C CA . GLU A 1 90 ? -6.314 1.596 18.860 1.00 84.94 90 GLU A CA 1
ATOM 720 C C . GLU A 1 90 ? -7.103 1.431 17.550 1.00 84.94 90 GLU A C 1
ATOM 722 O O . GLU A 1 90 ? -6.672 0.711 16.643 1.00 84.94 90 GLU A O 1
ATOM 727 N N . ILE A 1 91 ? -8.217 2.154 17.395 1.00 87.19 91 ILE A N 1
ATOM 728 C CA . ILE A 1 91 ? -9.008 2.147 16.154 1.00 87.19 91 ILE A CA 1
ATOM 729 C C . ILE A 1 91 ? -8.167 2.649 14.969 1.00 87.19 91 ILE A C 1
ATOM 731 O O . ILE A 1 91 ? -8.161 2.030 13.902 1.00 87.19 91 ILE A O 1
ATOM 735 N N . ASN A 1 92 ? -7.415 3.739 15.142 1.00 89.75 92 ASN A N 1
ATOM 736 C CA . ASN A 1 92 ? -6.535 4.265 14.095 1.00 89.75 92 ASN A CA 1
ATOM 737 C C . ASN A 1 92 ? -5.418 3.284 13.721 1.00 89.75 92 ASN A C 1
ATOM 739 O O . ASN A 1 92 ? -5.078 3.158 12.542 1.00 89.75 92 ASN A O 1
ATOM 743 N N . GLN A 1 93 ? -4.848 2.568 14.693 1.00 90.81 93 GLN A N 1
ATOM 744 C CA . GLN A 1 93 ? -3.852 1.532 14.418 1.00 90.81 93 GLN A CA 1
ATOM 745 C C . GLN A 1 93 ? -4.437 0.409 13.549 1.00 90.81 93 GLN A C 1
ATOM 747 O O . GLN A 1 93 ? -3.802 0.013 12.568 1.00 90.81 93 GLN A O 1
ATOM 752 N N . LEU A 1 94 ? -5.665 -0.037 13.832 1.00 89.44 94 LEU A N 1
ATOM 753 C CA . LEU A 1 94 ? -6.358 -1.041 13.016 1.00 89.44 94 LEU A CA 1
ATOM 754 C C . LEU A 1 94 ? -6.640 -0.548 11.592 1.00 89.44 94 LEU A C 1
ATOM 756 O O . LEU A 1 94 ? -6.419 -1.297 10.637 1.00 89.44 94 LEU A O 1
ATOM 760 N N . TYR A 1 95 ? -7.053 0.712 11.419 1.00 90.44 95 TYR A N 1
ATOM 761 C CA . TYR A 1 95 ? -7.210 1.310 10.086 1.00 90.44 95 TYR A CA 1
ATOM 762 C C . TYR A 1 95 ? -5.892 1.344 9.307 1.00 90.44 95 TYR A C 1
ATOM 764 O O . TYR A 1 95 ? -5.860 0.960 8.135 1.00 90.44 95 TYR A O 1
ATOM 772 N N . ASN A 1 96 ? -4.795 1.734 9.958 1.00 92.31 96 ASN A N 1
ATOM 773 C CA . ASN A 1 96 ? -3.470 1.749 9.338 1.00 92.31 96 ASN A CA 1
ATOM 774 C C . ASN A 1 96 ? -3.019 0.340 8.926 1.00 92.31 96 ASN A C 1
ATOM 776 O O . ASN A 1 96 ? -2.474 0.150 7.836 1.00 92.31 96 ASN A O 1
ATOM 780 N N . TRP A 1 97 ? -3.256 -0.668 9.769 1.00 90.06 97 TRP A N 1
ATOM 781 C CA . TRP A 1 97 ? -2.955 -2.062 9.439 1.00 90.06 97 TRP A CA 1
ATOM 782 C C . TRP A 1 97 ? -3.780 -2.564 8.263 1.00 90.06 97 TRP A C 1
ATOM 784 O O . TRP A 1 97 ? -3.206 -3.105 7.317 1.00 90.06 97 TRP A O 1
ATOM 794 N N . ARG A 1 98 ? -5.093 -2.320 8.274 1.00 92.44 98 ARG A N 1
ATOM 795 C CA . ARG A 1 98 ? -5.982 -2.650 7.159 1.00 92.44 98 ARG A CA 1
ATOM 796 C C . ARG A 1 98 ? -5.491 -2.016 5.860 1.00 92.44 98 ARG A C 1
ATOM 798 O O . ARG A 1 98 ? -5.346 -2.711 4.860 1.00 92.44 98 ARG A O 1
ATOM 805 N N . GLN A 1 99 ? -5.175 -0.724 5.877 1.00 90.81 99 GLN A N 1
ATOM 806 C CA . GLN A 1 99 ? -4.715 -0.010 4.688 1.00 90.81 99 GLN A CA 1
ATOM 807 C C . GLN A 1 99 ? -3.382 -0.554 4.160 1.00 90.81 99 GLN A C 1
ATOM 809 O O . GLN A 1 99 ? -3.228 -0.730 2.951 1.00 90.81 99 GLN A O 1
ATOM 814 N N . ASN A 1 100 ? -2.443 -0.889 5.046 1.00 90.06 100 ASN A N 1
ATOM 815 C CA . ASN A 1 100 ? -1.184 -1.525 4.659 1.00 90.06 100 ASN A CA 1
ATOM 816 C C . ASN A 1 100 ? -1.399 -2.919 4.050 1.00 90.06 100 ASN A C 1
ATOM 818 O O . ASN A 1 100 ? -0.733 -3.271 3.076 1.00 90.06 100 ASN A O 1
ATOM 822 N N . LEU A 1 101 ? -2.323 -3.713 4.596 1.00 89.25 101 LEU A N 1
ATOM 823 C CA . LEU A 1 101 ? -2.674 -5.027 4.049 1.00 89.25 101 LEU A CA 1
ATOM 824 C C . LEU A 1 101 ? -3.324 -4.898 2.667 1.00 89.25 101 LEU A C 1
ATOM 826 O O . LEU A 1 101 ? -2.891 -5.583 1.742 1.00 89.25 101 LEU A O 1
ATOM 830 N N . SER A 1 102 ? -4.270 -3.971 2.493 1.00 87.44 102 SER A N 1
ATOM 831 C CA . SER A 1 102 ? -4.889 -3.685 1.192 1.00 87.44 102 SER A CA 1
ATOM 832 C C . SER A 1 102 ? -3.860 -3.219 0.162 1.00 87.44 102 SER A C 1
ATOM 834 O O . SER A 1 102 ? -3.843 -3.712 -0.964 1.00 87.44 102 SER A O 1
ATOM 836 N N . TYR A 1 103 ? -2.941 -2.334 0.558 1.00 87.06 103 TYR A N 1
ATOM 837 C CA . TYR A 1 103 ? -1.848 -1.889 -0.307 1.00 87.06 103 TYR A CA 1
ATOM 838 C C . TYR A 1 103 ? -0.931 -3.046 -0.721 1.00 87.06 103 TYR A C 1
ATOM 840 O O . TYR A 1 103 ? -0.533 -3.150 -1.883 1.00 87.06 103 TYR A O 1
ATOM 848 N N . ASN A 1 104 ? -0.606 -3.945 0.212 1.00 81.75 104 ASN A N 1
ATOM 849 C CA . ASN A 1 104 ? 0.181 -5.133 -0.097 1.00 81.75 104 ASN A CA 1
ATOM 850 C C . ASN A 1 104 ? -0.566 -6.051 -1.069 1.00 81.75 104 ASN A C 1
ATOM 852 O O . ASN A 1 104 ? 0.037 -6.496 -2.038 1.00 81.75 104 ASN A O 1
ATOM 856 N N . LEU A 1 105 ? -1.864 -6.282 -0.872 1.00 85.38 105 LEU A N 1
ATOM 857 C CA . LEU A 1 105 ? -2.678 -7.108 -1.766 1.00 85.38 105 LEU A CA 1
ATOM 858 C C . LEU A 1 105 ? -2.724 -6.519 -3.188 1.00 85.38 105 LEU A C 1
ATOM 860 O O . LEU A 1 105 ? -2.490 -7.235 -4.163 1.00 85.38 105 LEU A O 1
ATOM 864 N N . GLU A 1 106 ? -2.907 -5.202 -3.324 1.00 81.94 106 GLU A N 1
ATOM 865 C CA . GLU A 1 106 ? -2.870 -4.522 -4.627 1.00 81.94 106 GLU A CA 1
ATOM 866 C C . GLU A 1 106 ? -1.502 -4.590 -5.310 1.00 81.94 106 GLU A C 1
ATOM 868 O O . GLU A 1 106 ? -1.419 -4.781 -6.528 1.00 81.94 106 GLU A O 1
ATOM 873 N N . ARG A 1 107 ? -0.423 -4.445 -4.537 1.00 76.00 107 ARG A N 1
ATOM 874 C CA . ARG A 1 107 ? 0.953 -4.540 -5.040 1.00 76.00 107 ARG A CA 1
ATOM 875 C C . ARG A 1 107 ? 1.299 -5.953 -5.504 1.00 76.00 107 ARG A C 1
ATOM 877 O O . ARG A 1 107 ? 2.143 -6.130 -6.384 1.00 76.00 107 ARG A O 1
ATOM 884 N N . TYR A 1 108 ? 0.649 -6.946 -4.917 1.00 74.38 108 TYR A N 1
ATOM 885 C CA . TYR A 1 108 ? 0.967 -8.357 -5.043 1.00 74.38 108 TYR A CA 1
ATOM 886 C C . TYR A 1 108 ? -0.140 -9.142 -5.753 1.00 74.38 108 TYR A C 1
ATOM 888 O O . TYR A 1 108 ? -0.417 -10.270 -5.380 1.00 74.38 108 TYR A O 1
ATOM 896 N N . LYS A 1 109 ? -0.728 -8.589 -6.825 1.00 72.06 109 LYS A N 1
ATOM 897 C CA . LYS A 1 109 ? -1.736 -9.281 -7.662 1.00 72.06 109 LYS A CA 1
ATOM 898 C C . LYS A 1 109 ? -1.215 -10.503 -8.428 1.00 72.06 109 LYS A C 1
ATOM 900 O O . LYS A 1 109 ? -2.017 -11.285 -8.926 1.00 72.06 109 LYS A O 1
ATOM 905 N N . SER A 1 110 ? 0.106 -10.637 -8.562 1.00 68.75 110 SER A N 1
ATOM 906 C CA . SER A 1 110 ? 0.741 -11.714 -9.321 1.00 68.75 110 SER A CA 1
ATOM 907 C C . SER A 1 110 ? 1.827 -12.408 -8.496 1.00 68.75 110 SER A C 1
ATOM 909 O O . SER A 1 110 ? 2.582 -11.726 -7.799 1.00 68.75 110 SER A O 1
ATOM 911 N N . PRO A 1 111 ? 1.997 -13.737 -8.636 1.00 69.25 111 PRO A N 1
ATOM 912 C CA . PRO A 1 111 ? 2.946 -14.537 -7.850 1.00 69.25 111 PRO A CA 1
ATOM 913 C C . PRO A 1 111 ? 4.417 -14.135 -8.058 1.00 69.25 111 PRO A C 1
ATOM 915 O O . PRO A 1 111 ? 5.262 -14.353 -7.182 1.00 69.25 111 PRO A O 1
ATOM 918 N N . ALA A 1 112 ? 4.718 -13.509 -9.197 1.00 63.72 112 ALA A N 1
ATOM 919 C CA . ALA A 1 112 ? 6.007 -12.915 -9.511 1.00 63.72 112 ALA A CA 1
ATOM 920 C C . ALA A 1 112 ? 5.821 -11.436 -9.877 1.00 63.72 112 ALA A C 1
ATOM 922 O O . ALA A 1 112 ? 5.023 -11.098 -10.753 1.00 63.72 112 ALA A O 1
ATOM 923 N N . TYR A 1 113 ? 6.590 -10.560 -9.228 1.00 59.28 113 TYR A N 1
ATOM 924 C CA . TYR A 1 113 ? 6.682 -9.141 -9.564 1.00 59.28 113 TYR A CA 1
ATOM 925 C C . TYR A 1 113 ? 8.158 -8.749 -9.673 1.00 59.28 113 TYR A C 1
ATOM 927 O O . TYR A 1 113 ? 9.003 -9.211 -8.905 1.00 59.28 113 TYR A O 1
ATOM 935 N N . PHE A 1 114 ? 8.487 -7.901 -10.645 1.00 59.81 114 PHE A N 1
ATOM 936 C CA . PHE A 1 114 ? 9.851 -7.422 -10.851 1.00 59.81 114 PHE A CA 1
ATOM 937 C C . PHE A 1 114 ? 9.946 -5.955 -10.441 1.00 59.81 114 PHE A C 1
ATOM 939 O O . PHE A 1 114 ? 9.210 -5.113 -10.954 1.00 59.81 114 PHE A O 1
ATOM 946 N N . THR A 1 115 ? 10.873 -5.633 -9.540 1.00 53.34 115 THR A N 1
ATOM 947 C CA . THR A 1 115 ? 11.194 -4.247 -9.190 1.00 53.34 115 THR A CA 1
ATOM 948 C C . THR A 1 115 ? 12.365 -3.797 -10.055 1.00 53.34 115 THR A C 1
ATOM 950 O O . THR A 1 115 ? 13.524 -4.080 -9.746 1.00 53.34 115 THR A O 1
ATOM 953 N N . SER A 1 116 ? 12.076 -3.123 -11.168 1.00 49.69 116 SER A N 1
ATOM 954 C CA . SER A 1 116 ? 13.126 -2.430 -11.911 1.00 49.69 116 SER A CA 1
ATOM 955 C C . SER A 1 116 ? 13.449 -1.146 -11.166 1.00 49.69 116 SER A C 1
ATOM 957 O O . SER A 1 116 ? 12.733 -0.160 -11.305 1.00 49.69 116 SER A O 1
ATOM 959 N N . ASP A 1 117 ? 14.544 -1.148 -10.403 1.00 46.59 117 ASP A N 1
ATOM 960 C CA . ASP A 1 117 ? 15.110 0.071 -9.800 1.00 46.59 117 ASP A CA 1
ATOM 961 C C . ASP A 1 117 ? 15.639 1.052 -10.871 1.00 46.59 117 ASP A C 1
ATOM 963 O O . ASP A 1 117 ? 16.118 2.141 -10.560 1.00 46.59 117 ASP A O 1
ATOM 967 N N . VAL A 1 118 ? 15.546 0.701 -12.159 1.00 48.41 118 VAL A N 1
ATOM 968 C CA . VAL A 1 118 ? 15.908 1.598 -13.250 1.00 48.41 118 VAL A CA 1
ATOM 969 C C . VAL A 1 118 ? 14.690 2.431 -13.627 1.00 48.41 118 VAL A C 1
ATOM 971 O O . VAL A 1 118 ? 13.894 2.063 -14.494 1.00 48.41 118 VAL A O 1
ATOM 974 N N . ILE A 1 119 ? 14.577 3.602 -13.001 1.00 48.62 119 ILE A N 1
ATOM 975 C CA . ILE A 1 119 ? 13.854 4.726 -13.590 1.00 48.62 119 ILE A CA 1
ATOM 976 C C . ILE A 1 119 ? 14.655 5.101 -14.839 1.00 48.62 119 ILE A C 1
ATOM 978 O O . ILE A 1 119 ? 15.561 5.931 -14.789 1.00 48.62 119 ILE A O 1
ATOM 982 N N . LEU A 1 120 ? 14.364 4.466 -15.975 1.00 50.81 120 LEU A N 1
ATOM 983 C CA . LEU A 1 120 ? 14.728 5.028 -17.269 1.00 50.81 120 LEU A CA 1
ATOM 984 C C . LEU A 1 120 ? 13.973 6.357 -17.338 1.00 50.81 120 LEU A C 1
ATOM 986 O O . LEU A 1 120 ? 12.795 6.386 -17.700 1.00 50.81 120 LEU A O 1
ATOM 990 N N . MET A 1 121 ? 14.601 7.450 -16.885 1.00 49.12 121 MET A N 1
ATOM 991 C CA . MET A 1 121 ? 14.051 8.789 -17.051 1.00 49.12 121 MET A CA 1
ATOM 992 C C . MET A 1 121 ? 13.772 8.927 -18.536 1.00 49.12 121 MET A C 1
ATOM 994 O O . MET A 1 121 ? 14.693 8.945 -19.352 1.00 49.12 121 MET A O 1
ATOM 998 N N . ARG A 1 122 ? 12.478 8.929 -18.878 1.00 54.56 122 ARG A N 1
ATOM 999 C CA . ARG A 1 122 ? 11.997 9.049 -20.250 1.00 54.56 122 ARG A CA 1
ATOM 1000 C C . ARG A 1 122 ? 12.790 10.178 -20.892 1.00 54.56 122 ARG A C 1
ATOM 1002 O O . ARG A 1 122 ? 12.791 11.276 -20.341 1.00 54.56 122 ARG A O 1
ATOM 1009 N N . SER A 1 123 ? 13.478 9.906 -22.002 1.00 61.88 123 SER A N 1
ATOM 1010 C CA . SER A 1 123 ? 14.383 10.867 -22.656 1.00 61.88 123 SER A CA 1
ATOM 1011 C C . SER A 1 123 ? 13.740 12.260 -22.819 1.00 61.88 123 SER A C 1
ATOM 1013 O O . SER A 1 123 ? 14.384 13.284 -22.606 1.00 61.88 123 SER A O 1
ATOM 1015 N N . SER A 1 124 ? 12.416 12.304 -23.016 1.00 69.06 124 SER A N 1
ATOM 1016 C CA . SER A 1 124 ? 11.601 13.524 -23.056 1.00 69.06 124 SER A CA 1
ATOM 1017 C C . SER A 1 124 ? 11.692 14.426 -21.813 1.00 69.06 124 SER A C 1
ATOM 1019 O O . SER A 1 124 ? 11.611 15.643 -21.947 1.00 69.06 124 SER A O 1
ATOM 1021 N N . ARG A 1 125 ? 11.861 13.875 -20.602 1.00 70.38 125 ARG A N 1
ATOM 1022 C CA . ARG A 1 125 ? 12.002 14.655 -19.357 1.00 70.38 125 ARG A CA 1
ATOM 1023 C C . ARG A 1 125 ? 13.358 15.353 -19.263 1.00 70.38 125 ARG A C 1
ATOM 1025 O O . ARG A 1 125 ? 13.415 16.478 -18.780 1.00 70.38 125 ARG A O 1
ATOM 1032 N N . LEU A 1 126 ? 14.425 14.712 -19.744 1.00 77.19 126 LEU A N 1
ATOM 1033 C CA . LEU A 1 126 ? 15.758 15.321 -19.802 1.00 77.19 126 LEU A CA 1
ATOM 1034 C C . LEU A 1 126 ? 15.795 16.460 -20.825 1.00 77.19 126 LEU A C 1
ATOM 1036 O O . LEU A 1 126 ? 16.315 17.531 -20.529 1.00 77.19 126 LEU A O 1
ATOM 1040 N N . ILE A 1 127 ? 15.160 16.262 -21.984 1.00 80.94 127 ILE A N 1
ATOM 1041 C CA . ILE A 1 127 ? 15.020 17.305 -23.010 1.00 80.94 127 ILE A CA 1
ATOM 1042 C C . ILE A 1 127 ? 14.208 18.491 -22.468 1.00 80.94 127 ILE A C 1
ATOM 1044 O O . ILE A 1 127 ? 14.614 19.639 -22.632 1.00 80.94 127 ILE A O 1
ATOM 1048 N N . ALA A 1 128 ? 13.100 18.232 -21.764 1.00 84.19 128 ALA A N 1
ATOM 1049 C CA . ALA A 1 128 ? 12.292 19.286 -21.152 1.00 84.19 128 ALA A CA 1
ATOM 1050 C C . ALA A 1 128 ? 13.074 20.090 -20.098 1.00 84.19 128 ALA A C 1
ATOM 1052 O O . ALA A 1 128 ? 13.003 21.316 -20.097 1.00 84.1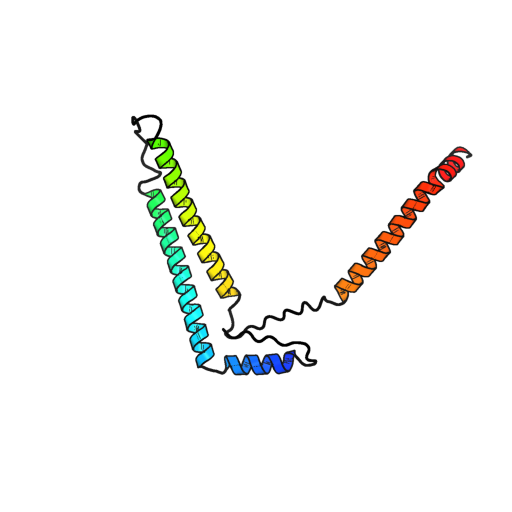9 128 ALA A O 1
ATOM 1053 N N . LEU A 1 129 ? 13.854 19.426 -19.236 1.00 85.94 129 LEU A N 1
ATOM 1054 C CA . LEU A 1 129 ? 14.724 20.101 -18.265 1.00 85.94 129 LEU A CA 1
ATOM 1055 C C . LEU A 1 129 ? 15.767 20.990 -18.948 1.00 85.94 129 LEU A C 1
ATOM 1057 O O . LEU A 1 129 ? 15.988 22.120 -18.518 1.00 85.94 129 LEU A O 1
ATOM 1061 N N . PHE A 1 130 ? 16.370 20.503 -20.031 1.00 88.81 130 PHE A N 1
ATOM 1062 C CA . PHE A 1 130 ? 17.358 21.265 -20.789 1.00 88.81 130 PHE A CA 1
ATOM 1063 C C . PHE A 1 130 ? 16.744 22.519 -21.434 1.00 88.81 130 PHE A C 1
ATOM 1065 O O . PHE A 1 130 ? 17.322 23.603 -21.367 1.00 88.81 130 PHE A O 1
ATOM 1072 N N . LEU A 1 131 ? 15.531 22.403 -21.984 1.00 90.06 131 LEU A N 1
ATOM 1073 C CA . LEU A 1 131 ? 14.781 23.540 -22.528 1.00 90.06 131 LEU A CA 1
ATOM 1074 C C . LEU A 1 131 ? 14.413 24.564 -21.446 1.00 90.06 131 LEU A C 1
ATOM 1076 O O . LEU A 1 131 ? 14.551 25.765 -21.674 1.00 90.06 131 LEU A O 1
ATOM 1080 N N . TRP A 1 132 ? 14.003 24.109 -20.260 1.00 92.25 132 TRP A N 1
ATOM 1081 C CA . TRP A 1 132 ? 13.730 24.992 -19.121 1.00 92.25 132 TRP A CA 1
ATOM 1082 C C . TRP A 1 132 ? 14.978 25.746 -18.656 1.00 92.25 132 TRP A C 1
ATOM 1084 O O . TRP A 1 132 ? 14.906 26.942 -18.375 1.00 92.25 132 TRP A O 1
ATOM 1094 N N . MET A 1 133 ? 16.130 25.073 -18.626 1.00 92.25 133 MET A N 1
ATOM 1095 C CA . MET A 1 133 ? 17.407 25.694 -18.276 1.00 92.25 133 MET A CA 1
ATOM 1096 C C . MET A 1 133 ? 17.792 26.789 -19.280 1.00 92.25 133 MET A C 1
ATOM 1098 O O . MET A 1 133 ? 18.123 27.905 -18.877 1.00 92.25 133 MET A O 1
ATOM 1102 N N . LEU A 1 134 ? 17.685 26.508 -20.583 1.00 93.81 134 LEU A N 1
ATOM 1103 C CA . LEU A 1 134 ? 17.941 27.497 -21.635 1.00 93.81 134 LEU A CA 1
ATOM 1104 C C . LEU A 1 134 ? 16.964 28.680 -21.566 1.00 93.81 134 LEU A C 1
ATOM 1106 O O . LEU A 1 134 ? 17.385 29.832 -21.683 1.00 93.81 134 LEU A O 1
ATOM 1110 N N . GLY A 1 135 ? 15.679 28.409 -21.318 1.00 93.19 135 GLY A N 1
ATOM 1111 C CA . GLY A 1 135 ? 14.657 29.442 -21.142 1.00 93.19 135 GLY A CA 1
ATOM 1112 C C . GLY A 1 135 ? 14.956 30.371 -19.963 1.00 93.19 135 GLY A C 1
ATOM 1113 O O . GLY A 1 135 ? 14.858 31.591 -20.101 1.00 93.19 135 GLY A O 1
ATOM 1114 N N . GLY A 1 136 ? 15.398 29.816 -18.830 1.00 93.38 136 GLY A N 1
ATOM 1115 C CA . GLY A 1 136 ? 15.797 30.596 -17.655 1.00 93.38 136 GLY A CA 1
ATOM 1116 C C . GLY A 1 136 ? 16.992 31.516 -17.922 1.00 93.38 136 GLY A C 1
ATOM 1117 O O . GLY A 1 136 ? 16.979 32.677 -17.510 1.00 93.38 136 GLY A O 1
ATOM 1118 N N . ILE A 1 137 ? 17.992 31.036 -18.667 1.00 93.38 137 ILE A N 1
ATOM 1119 C CA . ILE A 1 137 ? 19.167 31.835 -19.050 1.00 93.38 137 ILE A CA 1
ATOM 1120 C C . ILE A 1 137 ? 18.760 32.986 -19.979 1.00 93.38 137 ILE A C 1
ATOM 1122 O O . ILE A 1 137 ? 19.144 34.133 -19.742 1.00 93.38 137 ILE A O 1
ATOM 1126 N N . ALA A 1 138 ? 17.951 32.705 -21.004 1.00 93.44 138 ALA A N 1
ATOM 1127 C CA . ALA A 1 138 ? 17.476 33.723 -21.940 1.00 93.44 138 ALA A CA 1
ATOM 1128 C C . ALA A 1 138 ? 16.633 34.800 -21.237 1.00 93.44 138 ALA A C 1
ATOM 1130 O O . ALA A 1 138 ? 16.826 35.996 -21.465 1.00 93.44 138 ALA A O 1
ATOM 1131 N N . PHE A 1 139 ? 15.745 34.385 -20.331 1.00 94.19 139 PHE A N 1
ATOM 1132 C CA . PHE A 1 139 ? 14.929 35.301 -19.539 1.00 94.19 139 PHE A CA 1
ATOM 1133 C C . PHE A 1 139 ? 15.784 36.170 -18.606 1.00 94.19 139 PHE A C 1
ATOM 1135 O O . PHE A 1 139 ? 15.631 37.392 -18.586 1.00 94.19 139 PHE A O 1
ATOM 1142 N N . GLY A 1 140 ? 16.738 35.568 -17.889 1.00 92.56 140 GLY A N 1
ATOM 1143 C CA . GLY A 1 140 ? 17.667 36.306 -17.030 1.00 92.56 140 GLY A CA 1
ATOM 1144 C C . GLY A 1 140 ? 18.494 37.332 -17.808 1.00 92.56 140 GLY A C 1
ATOM 1145 O O . GLY A 1 140 ? 18.661 38.470 -17.360 1.00 92.56 140 GLY A O 1
ATOM 1146 N N . TYR A 1 141 ? 18.940 36.975 -19.015 1.00 93.06 141 TYR A N 1
ATOM 1147 C CA . TYR A 1 141 ? 19.658 37.893 -19.895 1.00 93.06 141 TYR A CA 1
ATOM 1148 C C . TYR A 1 141 ? 18.781 39.072 -20.340 1.00 93.06 141 TYR A C 1
ATOM 1150 O O . TYR A 1 141 ? 19.202 40.225 -20.215 1.00 93.06 141 TYR A O 1
ATOM 1158 N N . ALA A 1 142 ? 17.540 38.819 -20.764 1.00 88.75 142 ALA A N 1
ATOM 1159 C CA . ALA A 1 142 ? 16.602 39.872 -21.157 1.00 88.75 142 ALA A CA 1
ATOM 1160 C C . ALA A 1 142 ? 16.313 40.863 -20.013 1.00 88.75 142 ALA A C 1
ATOM 1162 O O . ALA A 1 142 ? 16.341 42.079 -20.217 1.00 88.75 142 ALA A O 1
ATOM 1163 N N . VAL A 1 143 ? 16.111 40.359 -18.790 1.00 89.62 143 VAL A N 1
ATOM 1164 C CA . VAL A 1 143 ? 15.916 41.199 -17.595 1.00 89.62 143 VAL A CA 1
ATOM 1165 C C . VAL A 1 143 ? 17.165 42.034 -17.299 1.00 89.62 143 VAL A C 1
ATOM 1167 O O . VAL A 1 143 ? 17.056 43.227 -17.006 1.00 89.62 143 VAL A O 1
ATOM 1170 N N . SER A 1 144 ? 18.359 41.447 -17.423 1.00 89.50 144 SER A N 1
ATOM 1171 C CA . SER A 1 144 ? 19.621 42.163 -17.199 1.00 89.50 144 SER A CA 1
ATOM 1172 C C . SER A 1 144 ? 19.820 43.327 -18.182 1.00 89.50 144 SER A C 1
ATOM 1174 O O . SER A 1 144 ? 20.201 44.428 -17.772 1.00 89.50 144 SER A O 1
ATOM 1176 N N . LEU A 1 145 ? 19.478 43.124 -19.460 1.00 85.62 145 LEU A N 1
ATOM 1177 C CA . LEU A 1 145 ? 19.512 44.170 -20.480 1.00 85.62 145 LEU A CA 1
ATOM 1178 C C . LEU A 1 145 ? 18.499 45.271 -20.176 1.00 85.62 145 LEU A C 1
ATOM 1180 O O . LEU A 1 145 ? 18.857 46.448 -20.195 1.00 85.62 145 LEU A O 1
ATOM 1184 N N . TYR A 1 146 ? 17.265 44.909 -19.824 1.00 85.00 146 TYR A N 1
ATOM 1185 C CA . TYR A 1 146 ? 16.241 45.886 -19.459 1.00 85.00 146 TYR A CA 1
ATOM 1186 C C . TYR A 1 146 ? 16.695 46.784 -18.299 1.00 85.00 146 TYR A C 1
ATOM 1188 O O . TYR A 1 146 ? 16.597 48.008 -18.379 1.00 85.00 146 TYR A O 1
ATOM 1196 N N . VAL A 1 147 ? 17.272 46.204 -17.241 1.00 85.75 147 VAL A N 1
ATOM 1197 C CA . VAL A 1 147 ? 17.772 46.974 -16.090 1.00 85.75 147 VAL A CA 1
ATOM 1198 C C . VAL A 1 147 ? 18.929 47.899 -16.473 1.00 85.75 147 VAL A C 1
ATOM 1200 O O . VAL A 1 147 ? 18.997 49.020 -15.958 1.00 85.75 147 VAL A O 1
ATOM 1203 N N . ARG A 1 148 ? 19.816 47.458 -17.370 1.00 81.62 148 ARG A N 1
ATOM 1204 C CA . ARG A 1 148 ? 20.965 48.246 -17.838 1.00 81.62 148 ARG A CA 1
ATOM 1205 C C . ARG A 1 148 ? 20.531 49.435 -18.695 1.00 81.62 148 ARG A C 1
ATOM 1207 O O . ARG A 1 148 ? 20.988 50.550 -18.458 1.00 81.62 148 ARG A O 1
ATOM 1214 N N . TYR A 1 149 ? 19.606 49.216 -19.624 1.00 82.12 149 TYR A N 1
ATOM 1215 C CA . TYR A 1 149 ? 19.181 50.223 -20.599 1.00 82.12 149 TYR A CA 1
ATOM 1216 C C . TYR A 1 149 ? 17.973 51.063 -20.154 1.00 82.12 149 TYR A C 1
ATOM 1218 O O . TYR A 1 149 ? 17.645 52.046 -20.816 1.00 82.12 149 TYR A O 1
ATOM 1226 N N . LYS A 1 150 ? 17.339 50.775 -19.003 1.00 78.88 150 LYS A N 1
ATOM 1227 C CA . LYS A 1 150 ? 16.159 51.527 -18.518 1.00 78.88 150 LYS A CA 1
ATOM 1228 C C . LYS A 1 150 ? 16.371 53.041 -18.440 1.00 78.88 150 LYS A C 1
ATOM 1230 O O . LYS A 1 150 ? 15.446 53.803 -18.698 1.00 78.88 150 LYS A O 1
ATOM 1235 N N . LYS A 1 151 ? 17.581 53.484 -18.072 1.00 74.00 151 LYS A N 1
ATOM 1236 C CA . LYS A 1 151 ? 17.908 54.913 -17.939 1.00 74.00 151 LYS A CA 1
ATOM 1237 C C . LYS A 1 151 ? 18.045 55.585 -19.305 1.00 74.00 151 LYS A C 1
ATOM 1239 O O . LYS A 1 151 ? 17.572 56.703 -19.467 1.00 74.00 151 LYS A O 1
ATOM 1244 N N . GLU A 1 152 ? 18.630 54.893 -20.279 1.00 75.94 152 GLU A N 1
ATOM 1245 C CA . GLU A 1 152 ? 18.774 55.379 -21.656 1.00 75.94 152 GLU A CA 1
ATOM 1246 C C . GLU A 1 152 ? 17.424 55.406 -22.381 1.00 75.94 152 GLU A C 1
ATOM 1248 O O . GLU A 1 152 ? 17.100 56.395 -23.032 1.00 75.94 152 GLU A O 1
ATOM 1253 N N . ILE A 1 153 ? 16.582 54.388 -22.180 1.00 70.50 153 ILE A N 1
ATOM 1254 C CA . 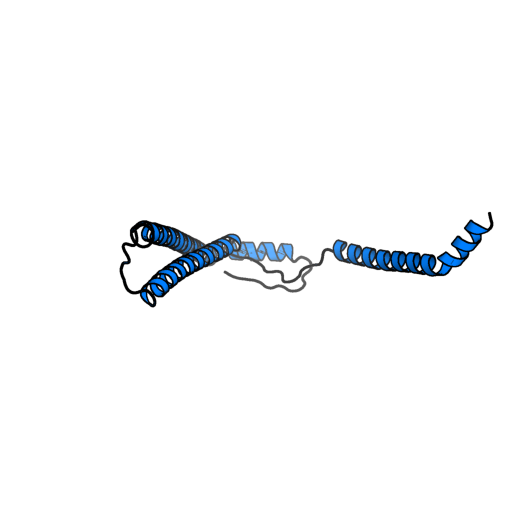ILE A 1 153 ? 15.220 54.331 -22.734 1.00 70.50 153 ILE A CA 1
ATOM 1255 C C . ILE A 1 153 ? 14.336 55.432 -22.127 1.00 70.50 153 ILE A C 1
ATOM 1257 O O . ILE A 1 153 ? 13.626 56.125 -22.855 1.00 70.50 153 ILE A O 1
ATOM 1261 N N . ALA A 1 154 ? 14.405 55.653 -20.810 1.00 73.12 154 ALA A N 1
ATOM 1262 C CA . ALA A 1 154 ? 13.663 56.731 -20.151 1.00 73.12 154 ALA A CA 1
ATOM 1263 C C . ALA A 1 154 ? 14.150 58.128 -20.580 1.00 73.12 154 ALA A C 1
ATOM 1265 O O . ALA A 1 154 ? 13.340 59.043 -20.729 1.00 73.12 154 ALA A O 1
ATOM 1266 N N . ALA A 1 155 ? 15.457 58.296 -20.803 1.00 72.50 155 ALA A N 1
ATOM 1267 C CA . ALA A 1 155 ? 16.022 59.533 -21.335 1.00 72.50 155 ALA A CA 1
ATOM 1268 C C . ALA A 1 155 ? 15.604 59.772 -22.795 1.00 72.50 155 ALA A C 1
ATOM 1270 O O . ALA A 1 155 ? 15.284 60.902 -23.154 1.00 72.50 155 ALA A O 1
ATOM 1271 N N . TYR A 1 156 ? 15.544 58.719 -23.616 1.00 72.94 156 TYR A N 1
ATOM 1272 C CA . TYR A 1 156 ? 15.061 58.785 -24.996 1.00 72.94 156 TYR A CA 1
ATOM 1273 C C . TYR A 1 156 ? 13.568 59.140 -25.068 1.00 72.94 156 TYR A C 1
ATOM 1275 O O . TYR A 1 156 ? 13.183 60.016 -25.837 1.00 72.94 156 TYR A O 1
ATOM 1283 N N . MET A 1 157 ? 12.738 58.540 -24.208 1.00 68.56 157 MET A N 1
ATOM 1284 C CA . MET A 1 157 ? 11.298 58.828 -24.129 1.00 68.56 157 MET A CA 1
ATOM 1285 C C . MET A 1 157 ? 10.976 60.235 -23.604 1.00 68.56 157 MET A C 1
ATOM 1287 O O . MET A 1 157 ? 9.937 60.773 -23.955 1.00 68.56 157 MET A O 1
ATOM 1291 N N . LYS A 1 158 ? 11.848 60.845 -22.788 1.00 67.06 158 LYS A N 1
ATOM 1292 C CA . LYS A 1 158 ? 11.694 62.237 -22.315 1.00 67.06 158 LYS A CA 1
ATOM 1293 C C . LYS A 1 158 ? 12.143 63.299 -23.323 1.00 67.06 158 LYS A C 1
ATOM 1295 O O . LYS A 1 158 ? 11.880 64.476 -23.103 1.00 67.06 158 LYS A O 1
ATOM 1300 N N . LYS A 1 159 ? 12.893 62.9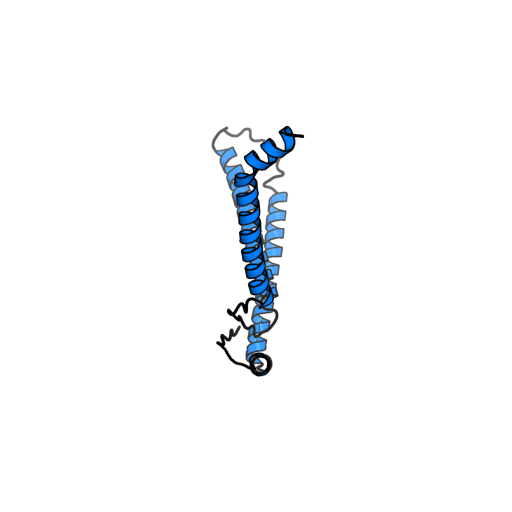14 -24.358 1.00 55.03 159 LYS A N 1
ATOM 1301 C CA . LYS A 1 159 ? 13.482 63.844 -25.338 1.00 55.03 159 LYS A CA 1
ATOM 1302 C C . LYS A 1 159 ? 12.577 64.083 -26.555 1.00 55.03 159 LYS A C 1
ATOM 1304 O O . LYS A 1 159 ? 12.968 64.819 -27.457 1.00 55.03 159 LYS A O 1
ATOM 1309 N N . LYS A 1 160 ? 11.410 63.445 -26.583 1.00 45.56 160 LYS A N 1
ATOM 1310 C CA . LYS A 1 160 ? 10.353 63.605 -27.580 1.00 45.56 160 LYS A CA 1
ATOM 1311 C C . LYS A 1 160 ? 9.129 64.202 -26.898 1.00 45.56 160 LYS A C 1
ATOM 1313 O O . LYS A 1 160 ? 8.406 64.940 -27.593 1.00 45.56 160 LYS A O 1
#

Secondary structure (DSSP, 8-state):
-EEE-----TTHHHHHHHHHHHHHH-HHHHHHHHHHHHHHHHHHHHHHHHHHHHHHHIIIIISSS-----S-TTTHHHHHHHHHHHHHHHHHHHHHHHHHHHHHHHHTSSSEEE--------HHHHHHHHHHHHHHHHHHHHHHHHHHHHHHHHHHHHT-

Radius of gyration: 32.09 Å; chains: 1; bounding box: 46×89×70 Å

pLDDT: mean 74.24, std 15.35, range [43.19, 94.19]

Sequence (160 aa):
MVGIKAKNLAGYNDVYNKIAQYLVAQPTINAIHQAFVEQTENRIEFCDNEIKRLDSLANHTYFNSPTDFSLKMNNTVLTGEVKKQLLYEEINQLYNWRQNLSYNLERYKSPAYFTSDVILMRSSRLIALFLWMLGGIAFGYAVSLYVRYKKEIAAYMKKK